Protein AF-A0A127SJW3-F1 (afdb_monomer_lite)

Radius of gyration: 17.93 Å; chains: 1; bounding box: 39×33×47 Å

Secondary structure (DSSP, 8-state):
---HHHHHT--HHHHHHTGGGSTT--HHHHHHHHHHHHHHHHHHHHHHHTTT-HHHHHHHHHHHH-HHHHHHH---HHHHHHHHHHHHHHHHHHHHHHHSTT--HHHHHHHHHHHHHHT-

Structure (mmCIF, N/CA/C/O backbone):
data_AF-A0A127SJW3-F1
#
_entry.id   AF-A0A127SJW3-F1
#
loop_
_atom_site.group_PDB
_atom_site.id
_atom_site.type_symbol
_atom_site.label_atom_id
_atom_site.label_alt_id
_atom_site.label_comp_id
_atom_site.label_asym_id
_atom_site.label_entity_id
_atom_site.label_seq_id
_atom_site.pdbx_PDB_ins_code
_atom_site.Cartn_x
_atom_site.Cartn_y
_atom_site.Cartn_z
_atom_site.occupancy
_atom_site.B_iso_or_equiv
_atom_site.auth_seq_id
_atom_site.auth_comp_id
_atom_site.auth_asym_id
_atom_site.auth_atom_id
_atom_site.pdbx_PDB_model_num
ATOM 1 N N . ARG A 1 1 ? 6.936 13.587 -27.907 1.00 49.53 1 ARG A N 1
ATOM 2 C CA . ARG A 1 1 ? 6.027 12.466 -28.242 1.00 49.53 1 ARG A CA 1
ATOM 3 C C . ARG A 1 1 ? 5.086 12.318 -27.054 1.00 49.53 1 ARG A C 1
ATOM 5 O O . ARG A 1 1 ? 5.632 12.306 -25.957 1.00 49.53 1 ARG A O 1
ATOM 12 N N . PRO A 1 2 ? 3.754 12.308 -27.242 1.00 55.16 2 PRO A N 1
ATOM 13 C CA . PRO A 1 2 ? 2.825 12.010 -26.149 1.00 55.16 2 PRO A CA 1
ATOM 14 C C . PRO A 1 2 ? 3.170 10.647 -25.538 1.00 55.16 2 PRO A C 1
ATOM 16 O O . PRO A 1 2 ? 3.718 9.789 -26.243 1.00 55.16 2 PRO A O 1
ATOM 19 N N . SER A 1 3 ? 2.937 10.477 -24.235 1.00 69.88 3 SER A N 1
ATOM 20 C CA . SER A 1 3 ? 3.154 9.181 -23.589 1.00 69.88 3 SER A CA 1
ATOM 21 C C . SER A 1 3 ? 2.173 8.145 -24.160 1.00 69.88 3 SER A C 1
ATOM 23 O O . SER A 1 3 ? 1.160 8.507 -24.759 1.00 69.88 3 SER A O 1
ATOM 25 N N . TYR A 1 4 ? 2.463 6.849 -24.014 1.00 71.00 4 TYR A N 1
ATOM 26 C CA . TYR A 1 4 ? 1.538 5.794 -24.455 1.00 71.00 4 TYR A CA 1
ATOM 27 C C . TYR A 1 4 ? 0.162 5.935 -23.777 1.00 71.00 4 TYR A C 1
ATOM 29 O O . TYR A 1 4 ? -0.861 5.813 -24.442 1.00 71.00 4 TYR A O 1
ATOM 37 N N . ALA A 1 5 ? 0.145 6.301 -22.490 1.00 70.50 5 ALA A N 1
ATOM 38 C CA . ALA A 1 5 ? -1.075 6.590 -21.738 1.00 70.50 5 ALA A CA 1
ATOM 39 C C . ALA A 1 5 ? -1.903 7.715 -22.389 1.00 70.50 5 ALA A C 1
ATOM 41 O O . ALA A 1 5 ? -3.095 7.542 -22.638 1.00 70.50 5 ALA A O 1
ATOM 42 N N . ASP A 1 6 ? -1.256 8.818 -22.784 1.00 71.62 6 ASP A N 1
ATOM 43 C CA . ASP A 1 6 ? -1.931 9.936 -23.462 1.00 71.62 6 ASP A CA 1
ATOM 44 C C . ASP A 1 6 ? -2.464 9.546 -24.850 1.00 71.62 6 ASP A C 1
ATOM 46 O O . ASP A 1 6 ? -3.504 10.035 -25.283 1.00 71.62 6 ASP A O 1
ATOM 50 N N . ALA A 1 7 ? -1.744 8.678 -25.568 1.00 72.62 7 ALA A N 1
ATOM 51 C CA . ALA A 1 7 ? -2.114 8.246 -26.915 1.00 72.62 7 ALA A CA 1
ATOM 52 C C . ALA A 1 7 ? -3.295 7.260 -26.930 1.00 72.62 7 ALA A C 1
ATOM 54 O O . ALA A 1 7 ? -4.025 7.206 -27.920 1.00 72.62 7 ALA A O 1
ATOM 55 N N . HIS A 1 8 ? -3.480 6.499 -25.849 1.00 70.81 8 HIS A N 1
ATOM 56 C CA . HIS A 1 8 ? -4.523 5.480 -25.722 1.00 70.81 8 HIS A CA 1
ATOM 57 C C . HIS A 1 8 ? -5.662 5.873 -24.769 1.00 70.81 8 HIS A C 1
ATOM 59 O O . HIS A 1 8 ? -6.643 5.140 -24.672 1.00 70.81 8 HIS A O 1
ATOM 65 N N . GLY A 1 9 ? -5.567 7.029 -24.099 1.00 76.44 9 GLY A N 1
ATOM 66 C CA . GLY A 1 9 ? -6.560 7.471 -23.116 1.00 76.44 9 GLY A CA 1
ATOM 67 C C . GLY A 1 9 ? -6.639 6.554 -21.893 1.00 76.44 9 GLY A C 1
ATOM 68 O O . GLY A 1 9 ? -7.690 6.477 -21.262 1.00 76.44 9 GLY A O 1
ATOM 69 N N . THR A 1 10 ? -5.555 5.838 -21.592 1.00 79.44 10 THR A N 1
ATOM 70 C CA . THR A 1 10 ? -5.468 4.879 -20.488 1.00 79.44 10 THR A CA 1
ATOM 71 C C . THR A 1 10 ? -4.746 5.500 -19.303 1.00 79.44 10 THR A C 1
ATOM 73 O O . THR A 1 10 ? -3.968 6.447 -19.442 1.00 79.44 10 THR A O 1
ATOM 76 N N . THR A 1 11 ? -4.943 4.936 -18.119 1.00 85.38 11 THR A N 1
ATOM 77 C CA . THR A 1 11 ? -4.125 5.286 -16.958 1.00 85.38 11 THR A CA 1
ATOM 78 C C . THR A 1 11 ? -2.671 4.845 -17.165 1.00 85.38 11 THR A C 1
ATOM 80 O O . THR A 1 11 ? -2.353 3.991 -17.999 1.00 85.38 11 THR A O 1
ATOM 83 N N . PHE A 1 12 ? -1.755 5.420 -16.384 1.00 84.19 12 PHE A N 1
ATOM 84 C CA . PHE A 1 12 ? -0.354 4.995 -16.389 1.00 84.19 12 PHE A CA 1
ATOM 85 C C . PHE A 1 12 ? -0.198 3.516 -16.004 1.00 84.19 12 PHE A C 1
ATOM 87 O O . PHE A 1 12 ? 0.621 2.814 -16.590 1.00 84.19 12 PHE A O 1
ATOM 94 N N . PHE A 1 13 ? -1.011 3.030 -15.061 1.00 85.75 13 PHE A N 1
ATOM 95 C CA . PHE A 1 13 ? -0.980 1.631 -14.647 1.00 85.75 13 PHE A CA 1
ATOM 96 C C . PHE A 1 13 ? -1.456 0.700 -15.770 1.00 85.75 13 PHE A C 1
ATOM 98 O O . PHE A 1 13 ? -0.767 -0.257 -16.099 1.00 85.75 13 PHE A O 1
ATOM 105 N N . GLU A 1 14 ? -2.548 1.042 -16.460 1.00 85.00 14 GLU A N 1
ATOM 106 C CA . GLU A 1 14 ? -3.007 0.309 -17.653 1.00 85.00 14 GLU A CA 1
ATOM 107 C C . GLU A 1 14 ? -1.959 0.304 -18.782 1.00 85.00 14 GLU A C 1
ATOM 109 O O . GLU A 1 14 ? -1.810 -0.681 -19.503 1.00 85.00 14 GLU A O 1
ATOM 114 N N . ALA A 1 15 ? -1.176 1.376 -18.932 1.00 86.50 15 ALA A N 1
ATOM 115 C CA . ALA A 1 15 ? -0.057 1.385 -19.873 1.00 86.50 15 ALA A CA 1
ATOM 116 C C . ALA A 1 15 ? 1.065 0.407 -19.464 1.00 86.50 15 ALA A C 1
ATOM 118 O O . ALA A 1 15 ? 1.694 -0.196 -20.335 1.00 86.50 15 ALA A O 1
ATOM 119 N N . ILE A 1 16 ? 1.312 0.233 -18.160 1.00 88.25 16 ILE A N 1
ATOM 120 C CA . ILE A 1 16 ? 2.265 -0.757 -17.634 1.00 88.25 16 ILE A CA 1
ATOM 121 C C . ILE A 1 16 ? 1.743 -2.187 -17.838 1.00 88.25 16 ILE A C 1
ATOM 123 O O . ILE A 1 16 ? 2.525 -3.055 -18.227 1.00 88.25 16 ILE A O 1
ATOM 127 N N . GLU A 1 17 ? 0.442 -2.438 -17.657 1.00 87.94 17 GLU A N 1
ATOM 128 C CA . GLU A 1 17 ? -0.183 -3.748 -17.923 1.00 87.94 17 GLU A CA 1
ATOM 129 C C . GLU A 1 17 ? 0.120 -4.257 -19.338 1.00 87.94 17 GLU A C 1
ATOM 131 O O . GLU A 1 17 ? 0.398 -5.437 -19.552 1.00 87.94 17 GLU A O 1
ATOM 136 N N . HIS A 1 18 ? 0.134 -3.344 -20.309 1.00 84.50 18 HIS A N 1
ATOM 137 C CA . HIS A 1 18 ? 0.345 -3.655 -21.720 1.00 84.50 18 HIS A CA 1
ATOM 138 C C . HIS A 1 18 ? 1.756 -3.331 -22.224 1.00 84.50 18 HIS A C 1
ATOM 140 O O . HIS A 1 18 ? 1.996 -3.356 -23.431 1.00 84.50 18 HIS A O 1
ATOM 146 N N . MET A 1 19 ? 2.720 -3.052 -21.343 1.00 85.56 19 MET A N 1
ATOM 147 C CA . MET A 1 19 ? 4.031 -2.540 -21.764 1.00 85.56 19 MET A CA 1
ATOM 148 C C . MET A 1 19 ? 4.832 -3.493 -22.664 1.00 85.56 19 MET A C 1
ATOM 150 O O . MET A 1 19 ? 5.657 -3.042 -23.453 1.00 85.56 19 MET A O 1
ATOM 154 N N . GLU A 1 20 ? 4.586 -4.803 -22.579 1.00 81.06 20 GLU A N 1
ATOM 155 C CA . GLU A 1 20 ? 5.213 -5.816 -23.444 1.00 81.06 20 GLU A CA 1
ATOM 156 C C . GLU A 1 20 ? 4.735 -5.716 -24.903 1.00 81.06 20 GLU A C 1
ATOM 158 O O . GLU A 1 20 ? 5.402 -6.198 -25.816 1.00 81.06 20 GLU A O 1
ATOM 163 N N . GLN A 1 21 ? 3.600 -5.050 -25.128 1.00 81.50 21 GLN A N 1
ATOM 164 C CA . GLN A 1 21 ? 3.029 -4.760 -26.444 1.00 81.50 21 GLN A CA 1
ATOM 165 C C . GLN A 1 21 ? 3.527 -3.415 -27.003 1.00 81.50 21 GLN A C 1
ATOM 167 O O . GLN A 1 21 ? 3.278 -3.100 -28.167 1.00 81.50 21 GLN A O 1
ATOM 172 N N . ILE A 1 22 ? 4.243 -2.617 -26.198 1.00 80.88 22 ILE A N 1
ATOM 173 C CA . ILE A 1 22 ? 4.782 -1.318 -26.609 1.00 80.88 22 ILE A CA 1
ATOM 174 C C . ILE A 1 22 ? 6.082 -1.537 -27.387 1.00 80.88 22 ILE A C 1
ATOM 176 O O . ILE A 1 22 ? 7.149 -1.802 -26.826 1.00 80.88 22 ILE A O 1
ATOM 180 N N . GLU A 1 23 ? 5.996 -1.389 -28.707 1.00 81.88 23 GLU A N 1
ATOM 181 C CA . GLU A 1 23 ? 7.138 -1.550 -29.602 1.00 81.88 23 GLU A CA 1
ATOM 182 C C . GLU A 1 23 ? 8.255 -0.535 -29.286 1.00 81.88 23 GLU A C 1
ATOM 184 O O . GLU A 1 23 ? 8.027 0.669 -29.139 1.00 81.88 23 GLU A O 1
ATOM 189 N N . GLY A 1 24 ? 9.495 -1.025 -29.187 1.00 83.44 24 GLY A N 1
ATOM 190 C CA . GLY A 1 24 ? 10.677 -0.195 -28.942 1.00 83.44 24 GLY A CA 1
ATOM 191 C C . GLY A 1 24 ? 10.967 0.132 -27.473 1.00 83.44 24 GLY A C 1
ATOM 192 O O . GLY A 1 24 ? 11.858 0.944 -27.212 1.00 83.44 24 GLY A O 1
ATOM 193 N N . MET A 1 25 ? 10.275 -0.487 -26.507 1.00 81.75 25 MET A N 1
ATOM 194 C CA . MET A 1 25 ? 10.596 -0.303 -25.090 1.00 81.75 25 MET A CA 1
ATOM 195 C C . MET A 1 25 ? 11.931 -0.985 -24.717 1.00 81.75 25 MET A C 1
ATOM 197 O O . MET A 1 25 ? 12.099 -2.186 -24.941 1.00 81.75 25 MET A O 1
ATOM 201 N N . PRO A 1 26 ? 12.905 -0.261 -24.129 1.00 87.12 26 PRO A N 1
ATOM 202 C CA . PRO A 1 26 ? 14.161 -0.868 -23.700 1.00 87.12 26 PRO A CA 1
ATOM 203 C C . PRO A 1 26 ? 13.964 -1.821 -22.516 1.00 87.12 26 PRO A C 1
ATOM 205 O O . PRO A 1 26 ? 13.338 -1.460 -21.521 1.00 87.12 26 PRO A O 1
ATOM 208 N N . THR A 1 27 ? 14.633 -2.977 -22.532 1.00 82.44 27 THR A N 1
ATOM 209 C CA . THR A 1 27 ? 14.590 -3.978 -21.442 1.00 82.44 27 THR A CA 1
ATOM 210 C C . THR A 1 27 ? 15.029 -3.429 -20.083 1.00 82.44 27 THR A C 1
ATOM 212 O O . THR A 1 27 ? 14.572 -3.906 -19.046 1.00 82.44 27 THR A O 1
ATOM 215 N N . ARG A 1 28 ? 15.903 -2.413 -20.072 1.00 86.44 28 ARG A N 1
ATOM 216 C CA . ARG A 1 28 ? 16.328 -1.699 -18.854 1.00 86.44 28 ARG A CA 1
ATOM 217 C C . ARG A 1 28 ? 15.173 -0.954 -18.174 1.00 86.44 28 ARG A C 1
ATOM 219 O O . ARG A 1 28 ? 15.229 -0.740 -16.971 1.00 86.44 28 ARG A O 1
ATOM 226 N N . THR A 1 29 ? 14.156 -0.570 -18.939 1.00 86.06 29 THR A N 1
ATOM 227 C CA . THR A 1 29 ? 12.942 0.094 -18.455 1.00 86.06 29 THR A CA 1
ATOM 228 C C . THR A 1 29 ? 11.839 -0.924 -18.180 1.00 86.06 29 THR A C 1
ATOM 230 O O . THR A 1 29 ? 11.194 -0.838 -17.143 1.00 86.06 29 THR A O 1
ATOM 233 N N . THR A 1 30 ? 11.667 -1.927 -19.047 1.00 87.44 30 THR A N 1
ATOM 234 C CA . THR A 1 30 ? 10.621 -2.949 -18.884 1.00 87.44 30 THR A CA 1
ATOM 235 C C . THR A 1 30 ? 10.803 -3.765 -17.606 1.00 87.44 30 THR A C 1
ATOM 237 O O . THR A 1 30 ? 9.839 -3.983 -16.891 1.00 87.44 30 THR A O 1
ATOM 240 N N . LYS A 1 31 ? 12.034 -4.175 -17.263 1.00 89.06 31 LYS A N 1
ATOM 241 C CA . LYS A 1 31 ? 12.270 -5.052 -16.101 1.00 89.06 31 LYS A CA 1
ATOM 242 C C . LYS A 1 31 ? 11.805 -4.453 -14.758 1.00 89.06 31 LYS A C 1
ATOM 244 O O . LYS A 1 31 ? 11.049 -5.131 -14.068 1.00 89.06 31 LYS A O 1
ATOM 249 N N . PRO A 1 32 ? 12.211 -3.227 -14.366 1.00 91.25 32 PRO A N 1
ATOM 250 C CA . PRO A 1 32 ? 11.711 -2.614 -13.133 1.00 91.25 32 PRO A CA 1
ATOM 251 C C . PRO A 1 32 ? 10.199 -2.380 -13.149 1.00 91.25 32 PRO A C 1
ATOM 253 O O . PRO A 1 32 ? 9.546 -2.574 -12.130 1.00 91.25 32 PRO A O 1
ATOM 256 N N . LEU A 1 33 ? 9.635 -2.008 -14.304 1.00 91.75 33 LEU A N 1
ATOM 257 C CA . LEU A 1 33 ? 8.192 -1.812 -14.442 1.00 91.75 33 LEU A CA 1
ATOM 258 C C . LEU A 1 33 ? 7.415 -3.129 -14.310 1.00 91.75 33 LEU A C 1
ATOM 260 O O . LEU A 1 33 ? 6.347 -3.123 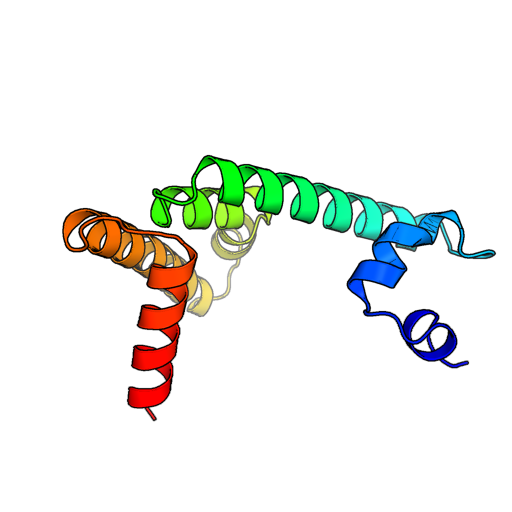-13.709 1.00 91.75 33 LEU A O 1
ATOM 264 N N . SER A 1 34 ? 7.960 -4.255 -14.788 1.00 91.94 34 SER A N 1
ATOM 265 C CA . SER A 1 34 ? 7.367 -5.590 -14.591 1.00 91.94 34 SER A CA 1
ATOM 266 C C . SER A 1 34 ? 7.351 -5.953 -13.122 1.00 91.94 34 SER A C 1
ATOM 268 O O . SER A 1 34 ? 6.307 -6.323 -12.607 1.00 91.94 34 SER A O 1
ATOM 270 N N . ALA A 1 35 ? 8.478 -5.776 -12.431 1.00 92.75 35 ALA A N 1
ATOM 271 C CA . ALA A 1 35 ? 8.556 -6.058 -11.002 1.00 92.75 35 ALA A CA 1
ATOM 272 C C . ALA A 1 35 ? 7.563 -5.203 -10.197 1.00 92.75 35 ALA A C 1
ATOM 274 O O . ALA A 1 35 ? 6.899 -5.716 -9.302 1.00 92.75 35 ALA A O 1
ATOM 275 N N . PHE A 1 36 ? 7.422 -3.919 -10.543 1.00 93.94 36 PHE A N 1
ATOM 276 C CA . PHE A 1 36 ? 6.431 -3.041 -9.923 1.00 93.94 36 PHE A CA 1
ATOM 277 C C . PHE A 1 36 ? 4.988 -3.483 -10.216 1.00 93.94 36 PHE A C 1
ATOM 279 O O . PHE A 1 36 ? 4.187 -3.581 -9.292 1.00 93.94 36 PHE A O 1
ATOM 286 N N . ARG A 1 37 ? 4.657 -3.792 -11.478 1.00 95.00 37 ARG A N 1
ATOM 287 C CA . ARG A 1 37 ? 3.342 -4.323 -11.880 1.00 95.00 37 ARG A CA 1
ATOM 288 C C . ARG A 1 37 ? 2.990 -5.580 -11.088 1.00 95.00 37 ARG A C 1
ATOM 290 O O . ARG A 1 37 ? 1.913 -5.663 -10.510 1.00 95.00 37 ARG A O 1
ATOM 297 N N . ASP A 1 38 ? 3.911 -6.537 -11.055 1.00 95.56 38 ASP A N 1
ATOM 298 C CA . ASP A 1 38 ? 3.704 -7.834 -10.417 1.00 95.56 38 ASP A CA 1
ATOM 299 C C . ASP A 1 38 ? 3.532 -7.663 -8.897 1.00 95.56 38 ASP A C 1
ATOM 301 O O . ASP A 1 38 ? 2.604 -8.224 -8.320 1.00 95.56 38 ASP A O 1
ATOM 305 N N . MET A 1 39 ? 4.326 -6.789 -8.264 1.00 96.50 39 MET A N 1
ATOM 306 C CA . MET A 1 39 ? 4.152 -6.410 -6.857 1.00 96.50 39 MET A CA 1
ATOM 307 C C . MET A 1 39 ? 2.767 -5.806 -6.584 1.00 96.50 39 MET A C 1
ATOM 309 O O . MET A 1 39 ? 2.123 -6.177 -5.607 1.00 96.50 39 MET A O 1
ATOM 313 N N . MET A 1 40 ? 2.288 -4.896 -7.435 1.00 96.19 40 MET A N 1
ATOM 314 C CA . MET A 1 40 ? 0.963 -4.290 -7.269 1.00 96.19 40 MET A CA 1
ATOM 315 C C . MET A 1 40 ? -0.163 -5.325 -7.395 1.00 96.19 40 MET A C 1
ATOM 317 O O . MET A 1 40 ? -1.124 -5.259 -6.630 1.00 96.19 40 MET A O 1
ATOM 321 N N . HIS A 1 41 ? -0.038 -6.302 -8.301 1.00 96.81 41 HIS A N 1
ATOM 322 C CA . HIS A 1 41 ? -0.985 -7.422 -8.399 1.00 96.81 41 HIS A CA 1
ATOM 323 C C . HIS A 1 41 ? -0.976 -8.299 -7.152 1.00 96.81 41 HIS A C 1
ATOM 325 O O . HIS A 1 41 ? -2.043 -8.627 -6.634 1.00 96.81 41 HIS A O 1
ATOM 331 N N . GLU A 1 42 ? 0.209 -8.659 -6.654 1.00 97.44 42 GLU A N 1
ATOM 332 C CA . GLU A 1 42 ? 0.354 -9.434 -5.417 1.00 97.44 42 GLU A CA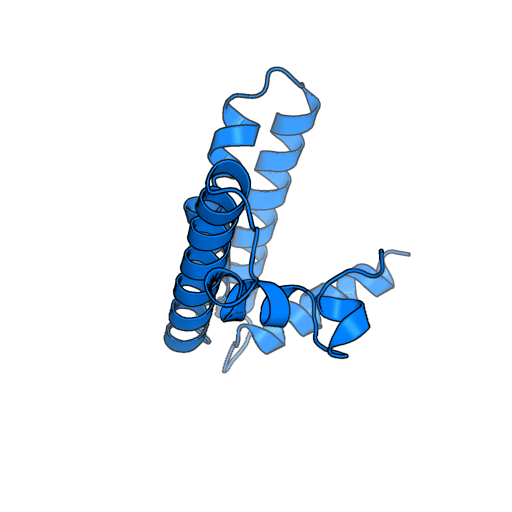 1
ATOM 333 C C . GLU A 1 42 ? -0.293 -8.711 -4.230 1.00 97.44 42 GLU A C 1
ATOM 335 O O . GLU A 1 42 ? -1.077 -9.312 -3.498 1.00 97.44 42 GLU A O 1
ATOM 340 N N . LEU A 1 43 ? -0.026 -7.411 -4.078 1.00 97.75 43 LEU A N 1
ATOM 341 C CA . LEU A 1 43 ? -0.588 -6.591 -3.006 1.00 97.75 43 LEU A CA 1
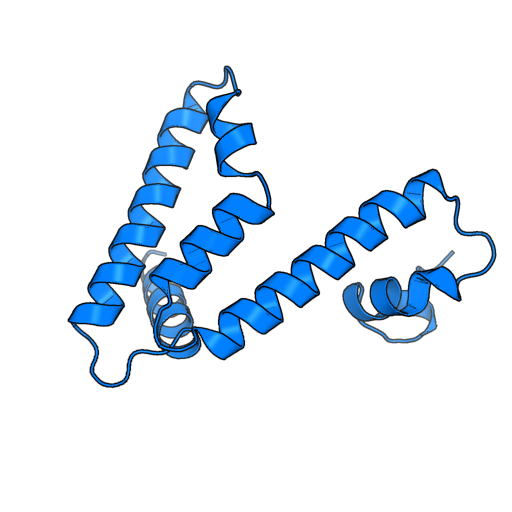ATOM 342 C C . LEU A 1 43 ? -2.105 -6.428 -3.131 1.00 97.75 43 LEU A C 1
ATOM 344 O O . LEU A 1 43 ? -2.808 -6.515 -2.128 1.00 97.75 43 LEU A O 1
ATOM 348 N N . ALA A 1 44 ? -2.631 -6.232 -4.342 1.00 96.44 44 ALA A N 1
ATOM 349 C CA . ALA A 1 44 ? -4.071 -6.131 -4.568 1.00 96.44 44 ALA A CA 1
ATOM 350 C C . ALA A 1 44 ? -4.795 -7.452 -4.261 1.00 96.44 44 ALA A C 1
ATOM 352 O O . ALA A 1 44 ? -5.872 -7.445 -3.662 1.00 96.44 44 ALA A O 1
ATOM 353 N N . ALA A 1 45 ? -4.201 -8.587 -4.642 1.00 97.94 45 ALA A N 1
ATOM 354 C CA . ALA A 1 45 ? -4.722 -9.905 -4.299 1.00 97.94 45 ALA A CA 1
ATOM 355 C C . ALA A 1 45 ? -4.689 -10.136 -2.782 1.00 97.94 45 ALA A C 1
ATOM 357 O O . ALA A 1 45 ? -5.708 -10.499 -2.197 1.00 97.94 45 ALA A O 1
ATOM 358 N N . PHE A 1 46 ? -3.559 -9.837 -2.136 1.00 98.31 46 PHE A N 1
ATOM 359 C CA . PHE A 1 46 ? -3.411 -9.955 -0.688 1.00 98.31 46 PHE A CA 1
ATOM 360 C C . PHE A 1 46 ? -4.432 -9.094 0.062 1.00 98.31 46 PHE A C 1
ATOM 362 O O . PHE A 1 46 ? -5.105 -9.592 0.962 1.00 98.31 46 PHE A O 1
ATOM 369 N N . ALA A 1 47 ? -4.592 -7.831 -0.340 1.00 97.94 47 ALA A N 1
ATOM 370 C CA . ALA A 1 47 ? -5.546 -6.901 0.254 1.00 97.94 47 ALA A CA 1
ATOM 371 C C . ALA A 1 47 ? -6.991 -7.393 0.140 1.00 97.94 47 ALA A C 1
ATOM 373 O O . ALA A 1 47 ? -7.770 -7.239 1.073 1.00 97.94 47 ALA A O 1
ATOM 374 N N . LYS A 1 48 ? -7.345 -8.021 -0.985 1.00 97.25 48 LYS A N 1
ATOM 375 C CA . LYS A 1 48 ? -8.668 -8.617 -1.175 1.00 97.25 48 LYS A CA 1
ATOM 376 C C . LYS A 1 48 ? -8.902 -9.811 -0.247 1.00 97.25 48 LYS A C 1
ATOM 378 O O . LYS A 1 48 ? -9.995 -9.948 0.295 1.00 97.25 48 LYS A O 1
ATOM 383 N N . ASP A 1 49 ? -7.895 -10.662 -0.072 1.00 97.94 49 ASP A N 1
ATOM 384 C CA . ASP A 1 49 ? -7.984 -11.843 0.795 1.00 97.94 49 ASP A CA 1
ATOM 385 C C . ASP A 1 49 ? -7.961 -11.472 2.292 1.00 97.94 49 ASP A C 1
ATOM 387 O O . ASP A 1 49 ? -8.516 -12.198 3.118 1.00 97.94 49 ASP A O 1
ATOM 391 N N . HIS A 1 50 ? -7.384 -10.314 2.629 1.00 97.38 50 HIS A N 1
ATOM 392 C CA . HIS A 1 50 ? -7.228 -9.788 3.989 1.00 97.38 50 HIS A CA 1
ATOM 393 C C . HIS A 1 50 ? -8.011 -8.483 4.200 1.00 97.38 50 HIS A C 1
ATOM 395 O O . HIS A 1 50 ? -7.600 -7.627 4.981 1.00 97.38 50 HIS A O 1
ATOM 401 N N . ASP A 1 51 ? -9.159 -8.322 3.532 1.00 97.12 51 ASP A N 1
ATOM 402 C CA . ASP A 1 51 ? -9.940 -7.076 3.586 1.00 97.12 51 ASP A CA 1
ATOM 403 C C . ASP A 1 51 ? -10.344 -6.702 5.023 1.00 97.12 51 ASP A C 1
ATOM 405 O O . ASP A 1 51 ? -10.371 -5.530 5.377 1.00 97.12 51 ASP A O 1
ATOM 409 N N . THR A 1 52 ? -10.559 -7.692 5.895 1.00 96.94 52 THR A N 1
ATOM 410 C CA . THR A 1 52 ? -10.891 -7.478 7.317 1.00 96.94 52 THR A CA 1
ATOM 411 C C . THR A 1 52 ? -9.677 -7.286 8.233 1.00 96.94 52 THR A C 1
ATOM 413 O O . THR A 1 52 ? -9.829 -7.189 9.454 1.00 96.94 52 THR A O 1
ATOM 416 N N . LYS A 1 53 ? -8.468 -7.235 7.658 1.00 97.25 53 LYS A N 1
ATOM 417 C CA . LYS A 1 53 ? -7.182 -7.073 8.351 1.00 97.25 53 LYS A CA 1
ATOM 418 C C . LYS A 1 53 ? -6.327 -5.933 7.766 1.00 97.25 53 LYS A C 1
ATOM 420 O O . LYS A 1 53 ? -5.220 -6.183 7.284 1.00 97.25 53 LYS A O 1
ATOM 425 N N . PRO A 1 54 ? -6.794 -4.667 7.810 1.00 96.94 54 PRO A N 1
ATOM 426 C CA . PRO A 1 54 ? -6.029 -3.501 7.360 1.00 96.94 54 PRO A CA 1
ATOM 427 C C . PRO A 1 54 ? -4.573 -3.442 7.851 1.00 96.94 54 PRO A C 1
ATOM 429 O O . PRO A 1 54 ? -3.690 -3.058 7.089 1.00 96.94 54 PRO A O 1
ATOM 432 N N . SER A 1 55 ? -4.295 -3.830 9.096 1.00 97.31 55 SER A N 1
ATOM 433 C CA . SER A 1 55 ? -2.948 -3.832 9.677 1.00 97.31 55 SER A CA 1
ATOM 434 C C . SER A 1 55 ? -2.012 -4.841 9.013 1.00 97.31 55 SER A C 1
ATOM 436 O O . SER A 1 55 ? -0.833 -4.535 8.817 1.00 97.31 55 SER A O 1
ATOM 438 N N . GLU A 1 56 ? -2.525 -6.008 8.615 1.00 97.81 56 GLU A N 1
ATOM 439 C CA . GLU A 1 56 ? -1.773 -7.006 7.851 1.00 97.81 56 GLU A CA 1
ATOM 440 C C . GLU A 1 56 ? -1.505 -6.500 6.432 1.00 97.81 56 GLU A C 1
ATOM 442 O O . GLU A 1 56 ? -0.387 -6.625 5.938 1.00 97.81 56 GLU A O 1
ATOM 447 N N . VAL A 1 57 ? -2.485 -5.841 5.803 1.00 97.94 57 VAL A N 1
ATOM 448 C CA . VAL A 1 57 ? -2.304 -5.226 4.478 1.00 97.94 57 VAL A CA 1
ATOM 449 C C . VAL A 1 57 ? -1.243 -4.125 4.514 1.00 97.94 57 VAL A C 1
ATOM 451 O O . VAL A 1 57 ? -0.362 -4.096 3.657 1.00 97.94 57 VAL A O 1
ATOM 454 N N . VAL A 1 58 ? -1.273 -3.242 5.519 1.00 96.69 58 VAL A N 1
ATOM 455 C CA . VAL A 1 58 ? -0.243 -2.205 5.705 1.00 96.69 58 VAL A CA 1
ATOM 456 C C . VAL A 1 58 ? 1.134 -2.844 5.891 1.00 96.69 58 VAL A C 1
ATOM 458 O O . VAL A 1 58 ? 2.093 -2.419 5.246 1.00 96.69 58 VAL A O 1
ATOM 461 N N . ALA A 1 59 ? 1.242 -3.881 6.725 1.00 95.88 59 ALA A N 1
ATOM 462 C CA . ALA A 1 59 ? 2.499 -4.591 6.946 1.00 95.88 59 ALA A CA 1
ATOM 463 C C . ALA A 1 59 ? 3.061 -5.192 5.648 1.00 95.88 59 ALA A C 1
ATOM 465 O O . ALA A 1 59 ? 4.244 -5.019 5.349 1.00 95.88 59 ALA A O 1
ATOM 466 N N . GLU A 1 60 ? 2.208 -5.849 4.859 1.00 97.44 60 GLU A N 1
ATOM 467 C CA . GLU A 1 60 ? 2.596 -6.479 3.597 1.00 97.44 60 GLU A CA 1
ATOM 468 C C . GLU A 1 60 ? 3.068 -5.439 2.572 1.00 97.44 60 GLU A C 1
ATOM 470 O O . GLU A 1 60 ? 4.104 -5.628 1.934 1.00 97.44 60 GLU A O 1
ATOM 475 N N . VAL A 1 61 ? 2.380 -4.295 2.459 1.00 96.88 61 VAL A N 1
ATOM 476 C CA . VAL A 1 61 ? 2.803 -3.183 1.588 1.00 96.88 61 VAL A CA 1
ATOM 477 C C . VAL A 1 61 ? 4.180 -2.662 1.997 1.00 96.88 61 VAL A C 1
ATOM 479 O O . VAL A 1 61 ? 5.052 -2.487 1.142 1.00 96.88 61 VAL A O 1
ATOM 482 N N . LEU A 1 62 ? 4.405 -2.428 3.292 1.00 95.25 62 LEU A N 1
ATOM 483 C CA . LEU A 1 62 ? 5.684 -1.923 3.798 1.00 95.25 62 LEU A CA 1
ATOM 484 C C . LEU A 1 62 ? 6.837 -2.908 3.568 1.00 95.25 62 LEU A C 1
ATOM 486 O O . LEU A 1 62 ? 7.946 -2.480 3.244 1.00 95.25 62 LEU A O 1
ATOM 490 N N . ALA A 1 63 ? 6.570 -4.208 3.695 1.00 93.12 63 ALA A N 1
ATOM 491 C CA . ALA A 1 63 ? 7.550 -5.256 3.445 1.00 93.12 63 ALA A CA 1
ATOM 492 C C . ALA A 1 63 ? 7.859 -5.409 1.947 1.00 93.12 63 ALA A C 1
ATOM 494 O O . ALA A 1 63 ? 9.016 -5.331 1.541 1.00 93.12 63 ALA A O 1
ATOM 495 N N . LYS A 1 64 ? 6.834 -5.583 1.101 1.00 95.44 64 LYS A N 1
ATOM 496 C CA . LYS A 1 64 ? 6.995 -5.831 -0.343 1.00 95.44 64 LYS A CA 1
ATOM 497 C C . LYS A 1 64 ? 7.608 -4.652 -1.086 1.00 95.44 64 LYS A C 1
ATOM 499 O O . LYS A 1 64 ? 8.397 -4.863 -2.003 1.00 95.44 64 LYS A O 1
ATOM 504 N N . SER A 1 65 ? 7.264 -3.427 -0.692 1.00 94.69 65 SER A N 1
ATOM 505 C CA . SER A 1 65 ? 7.817 -2.213 -1.302 1.00 94.69 65 SER A CA 1
ATOM 506 C C . SER A 1 65 ? 9.285 -1.966 -0.948 1.00 94.69 65 SER A C 1
ATOM 508 O O . SER A 1 65 ? 9.961 -1.237 -1.669 1.00 94.69 65 SER A O 1
ATOM 510 N N . GLY A 1 66 ? 9.782 -2.550 0.149 1.00 93.81 66 GLY A N 1
ATOM 511 C CA . GLY A 1 66 ? 11.135 -2.315 0.653 1.00 93.81 66 GLY A CA 1
ATOM 512 C C . GLY A 1 66 ? 11.323 -0.965 1.357 1.00 93.81 66 GLY A C 1
ATOM 513 O O . GLY A 1 66 ? 12.445 -0.641 1.741 1.00 93.81 66 GLY A O 1
ATOM 514 N N . ILE A 1 67 ? 10.253 -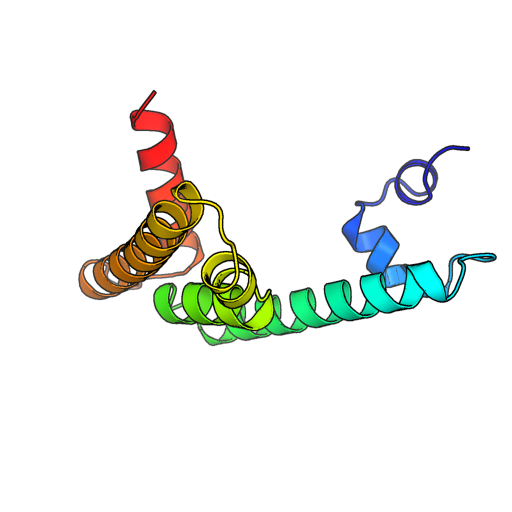0.187 1.572 1.00 93.19 67 ILE A N 1
ATOM 515 C CA . ILE A 1 67 ? 10.323 1.164 2.161 1.00 93.19 67 ILE A CA 1
ATOM 516 C C . ILE A 1 67 ? 10.978 1.137 3.545 1.00 93.19 67 ILE A C 1
ATOM 518 O O . ILE A 1 67 ? 11.840 1.960 3.842 1.00 93.19 67 ILE A O 1
ATOM 522 N N . LEU A 1 68 ? 10.593 0.184 4.401 1.00 90.19 68 LEU A N 1
ATOM 523 C CA . LEU A 1 68 ? 11.171 0.080 5.744 1.00 90.19 68 LEU A CA 1
ATOM 524 C C . LEU A 1 68 ? 12.669 -0.221 5.693 1.00 90.19 68 LEU A C 1
ATOM 526 O O . LEU A 1 68 ? 13.443 0.368 6.442 1.00 90.19 68 LEU A O 1
ATOM 530 N N . GLU A 1 69 ? 13.083 -1.114 4.799 1.00 91.75 69 GLU A N 1
ATOM 531 C CA . GLU A 1 69 ? 14.484 -1.497 4.639 1.00 91.75 69 GLU A CA 1
ATOM 532 C C . GLU A 1 69 ? 15.326 -0.342 4.087 1.00 91.75 69 GLU A C 1
ATOM 534 O O . GLU A 1 69 ? 16.475 -0.170 4.494 1.00 91.75 69 GLU A O 1
ATOM 539 N N . GLU A 1 70 ? 14.762 0.453 3.174 1.00 93.50 70 GLU A N 1
ATOM 540 C CA . GLU A 1 70 ? 15.393 1.655 2.632 1.00 93.50 70 GLU A CA 1
ATOM 541 C C . GLU A 1 70 ? 15.593 2.712 3.723 1.00 93.50 70 GLU A C 1
ATOM 543 O O . GLU A 1 70 ? 16.718 3.171 3.931 1.00 93.50 70 GLU A O 1
ATOM 548 N N . LEU A 1 71 ? 14.540 3.023 4.485 1.00 93.12 71 LEU A N 1
ATOM 549 C CA . LEU A 1 71 ? 14.600 4.001 5.573 1.00 93.12 71 LEU A CA 1
ATOM 550 C C . LEU A 1 71 ? 15.560 3.572 6.689 1.00 93.12 71 LEU A C 1
ATOM 552 O O . LEU A 1 71 ? 16.317 4.390 7.201 1.00 93.12 71 LEU A O 1
ATOM 556 N N . GLN A 1 72 ? 15.587 2.284 7.042 1.00 88.31 72 GLN A N 1
ATOM 557 C CA . GLN A 1 72 ? 16.496 1.757 8.068 1.00 88.31 72 GLN A CA 1
ATOM 558 C C . GLN A 1 72 ? 17.974 1.796 7.660 1.00 88.31 72 GLN A C 1
ATOM 560 O O . GLN A 1 72 ? 18.848 1.799 8.526 1.00 88.31 72 GLN A O 1
ATOM 565 N N . ARG A 1 73 ? 18.273 1.785 6.355 1.00 92.56 73 ARG A N 1
ATOM 566 C CA . ARG A 1 73 ? 19.644 1.885 5.828 1.00 92.56 73 ARG A CA 1
ATOM 567 C C . ARG A 1 73 ? 20.090 3.326 5.591 1.00 92.56 73 ARG A C 1
ATOM 569 O O . ARG A 1 73 ? 21.256 3.535 5.259 1.00 92.56 73 ARG A O 1
ATOM 576 N N . SER A 1 74 ? 19.185 4.288 5.720 1.00 93.31 74 SER A N 1
ATOM 577 C CA . SER A 1 74 ? 19.482 5.697 5.508 1.00 93.31 74 SER A CA 1
ATOM 578 C C . SER A 1 74 ? 20.313 6.281 6.650 1.00 93.31 74 SER A C 1
ATOM 580 O O . SER A 1 74 ? 20.142 5.930 7.816 1.00 93.31 74 SER A O 1
ATOM 582 N N . GLU A 1 75 ? 21.217 7.200 6.309 1.00 92.19 75 GLU A N 1
ATOM 583 C CA . GLU A 1 75 ? 21.972 8.001 7.281 1.00 92.19 75 GLU A CA 1
ATOM 584 C C . GLU A 1 75 ? 21.261 9.326 7.619 1.00 92.19 75 GLU A C 1
ATOM 586 O O . GLU A 1 75 ? 21.755 10.086 8.454 1.00 92.19 75 GLU A O 1
ATOM 591 N N . ASP A 1 76 ? 20.119 9.625 6.982 1.00 94.56 76 ASP A N 1
ATOM 592 C CA . ASP A 1 76 ? 19.339 10.827 7.278 1.00 94.56 76 ASP A CA 1
ATOM 593 C C . ASP A 1 76 ? 18.680 10.703 8.667 1.00 94.56 76 ASP A C 1
ATOM 595 O O . ASP A 1 76 ? 17.850 9.815 8.887 1.00 94.56 76 ASP A O 1
ATOM 599 N N . PRO A 1 77 ? 18.979 11.608 9.619 1.00 88.56 77 PRO A N 1
ATOM 600 C CA . PRO A 1 77 ? 18.346 11.606 10.936 1.00 88.56 77 PRO A CA 1
ATOM 601 C C . PRO A 1 77 ? 16.815 11.722 10.897 1.00 88.56 77 PRO A C 1
ATOM 603 O O . PRO A 1 77 ? 16.149 11.341 11.859 1.00 88.56 77 PRO A O 1
ATOM 606 N N . GLN A 1 78 ? 16.245 12.257 9.814 1.00 91.19 78 GLN A N 1
ATOM 607 C CA . GLN A 1 78 ? 14.797 12.368 9.638 1.00 91.19 78 GLN A CA 1
ATOM 608 C C . GLN A 1 78 ? 14.138 11.013 9.362 1.00 91.19 78 GLN A C 1
ATOM 610 O O . GLN A 1 78 ? 12.963 10.835 9.686 1.00 91.19 78 GLN A O 1
ATOM 615 N N . ASP A 1 79 ? 14.873 10.046 8.813 1.00 93.25 79 ASP A N 1
ATOM 616 C CA . ASP A 1 79 ? 14.300 8.761 8.410 1.00 93.25 79 ASP A CA 1
ATOM 617 C C . ASP A 1 79 ? 13.971 7.867 9.606 1.00 93.25 79 ASP A C 1
ATOM 619 O O . ASP A 1 79 ? 13.007 7.106 9.545 1.00 93.25 79 ASP A O 1
ATOM 623 N N . ALA A 1 80 ? 14.646 8.055 10.744 1.00 88.31 80 ALA A N 1
ATOM 624 C CA . ALA A 1 80 ? 14.244 7.439 12.009 1.00 88.31 80 ALA A CA 1
ATOM 625 C C . ALA A 1 80 ? 12.804 7.828 12.394 1.00 88.31 80 ALA A C 1
ATOM 627 O O . ALA A 1 80 ? 11.976 6.964 12.674 1.00 88.31 80 ALA A O 1
ATOM 628 N N . SER A 1 81 ? 12.467 9.120 12.297 1.00 92.31 81 SER A N 1
ATOM 629 C CA . SER A 1 81 ? 11.098 9.590 12.546 1.00 92.31 81 SER A CA 1
ATOM 630 C C . SER A 1 81 ? 10.107 9.057 11.509 1.00 92.31 81 SER A C 1
ATOM 632 O O . SER A 1 81 ? 8.947 8.826 11.845 1.00 92.31 81 SER A O 1
ATOM 634 N N . ARG A 1 82 ? 10.528 8.833 10.258 1.00 93.94 82 ARG A N 1
ATOM 635 C CA . ARG A 1 82 ? 9.657 8.222 9.241 1.00 93.94 82 ARG A CA 1
ATOM 636 C C . ARG A 1 82 ? 9.329 6.771 9.581 1.00 93.94 82 ARG A C 1
ATOM 638 O O . ARG A 1 82 ? 8.174 6.383 9.446 1.00 93.94 82 ARG A O 1
ATOM 645 N N . VAL A 1 83 ? 10.305 5.987 10.041 1.00 92.12 83 VAL A N 1
ATOM 646 C CA . VAL A 1 83 ? 10.079 4.599 10.486 1.00 92.12 83 VAL A CA 1
ATOM 647 C C . VAL A 1 83 ? 9.090 4.553 11.652 1.00 92.12 83 VAL A C 1
ATOM 649 O O . VAL A 1 83 ? 8.173 3.726 11.645 1.00 92.12 83 VAL A O 1
ATOM 652 N N . ASP A 1 84 ? 9.225 5.470 12.611 1.00 91.62 84 ASP A N 1
ATOM 653 C CA . ASP A 1 84 ? 8.290 5.584 13.733 1.00 91.62 84 ASP A CA 1
ATOM 654 C C . ASP A 1 84 ? 6.867 5.893 13.242 1.00 91.62 84 ASP A C 1
ATOM 656 O O . ASP A 1 84 ? 5.919 5.212 13.635 1.00 91.62 84 ASP A O 1
ATOM 660 N N . ASN A 1 85 ? 6.712 6.841 12.311 1.00 92.19 85 ASN A N 1
ATOM 661 C CA . ASN A 1 85 ? 5.410 7.189 11.732 1.00 92.19 85 ASN A CA 1
ATOM 662 C C . ASN A 1 85 ? 4.757 6.003 10.997 1.00 92.19 85 ASN A C 1
ATOM 664 O O . ASN A 1 85 ? 3.550 5.791 11.104 1.00 92.19 85 ASN A O 1
ATOM 668 N N . LEU A 1 86 ? 5.536 5.200 10.264 1.00 93.62 86 LEU A N 1
ATOM 669 C CA . LEU A 1 86 ? 5.027 4.003 9.581 1.00 93.62 86 LEU A CA 1
ATOM 670 C C . LEU A 1 86 ? 4.605 2.910 10.574 1.00 93.62 86 LEU A C 1
ATOM 672 O O . LEU A 1 86 ? 3.586 2.248 10.377 1.00 93.62 86 LEU A O 1
ATOM 676 N N . SER A 1 87 ? 5.345 2.761 11.673 1.00 92.06 87 SER A N 1
ATOM 677 C CA . SER A 1 87 ? 4.994 1.836 12.759 1.00 92.06 87 SER A CA 1
ATOM 678 C C . SER A 1 87 ? 3.715 2.280 13.484 1.00 92.06 87 SER A C 1
ATOM 680 O O . SER A 1 87 ? 2.871 1.457 13.852 1.00 92.06 87 SER A O 1
ATOM 682 N N . GLN A 1 88 ? 3.533 3.593 13.649 1.00 93.38 88 GLN A N 1
ATOM 683 C CA . GLN A 1 88 ? 2.297 4.171 14.171 1.00 93.38 88 GLN A CA 1
ATOM 684 C C . GLN A 1 88 ? 1.118 3.925 13.231 1.00 93.38 88 GLN A C 1
ATOM 686 O O . GLN A 1 88 ? 0.071 3.496 13.704 1.00 93.38 88 GLN A O 1
ATOM 691 N N . LEU A 1 89 ? 1.285 4.106 11.916 1.00 93.19 89 LEU A N 1
ATOM 692 C CA . LEU A 1 89 ? 0.232 3.820 10.936 1.00 93.19 89 LEU A CA 1
ATOM 693 C C . LEU A 1 89 ? -0.279 2.376 11.055 1.00 93.19 89 LEU A C 1
ATOM 695 O O . LEU A 1 89 ? -1.487 2.148 11.104 1.00 93.19 89 LEU A O 1
ATOM 699 N N . GLN A 1 90 ? 0.632 1.404 11.158 1.00 95.06 90 GLN A N 1
ATOM 700 C CA . GLN A 1 90 ? 0.268 -0.000 11.358 1.00 95.06 90 GLN A CA 1
ATOM 701 C C . GLN A 1 90 ? -0.475 -0.219 12.687 1.00 95.06 90 GLN A C 1
ATOM 703 O O . GLN A 1 90 ? -1.451 -0.967 12.742 1.00 95.06 90 GLN A O 1
ATOM 708 N N . SER A 1 91 ? -0.035 0.449 13.756 1.00 95.50 91 SER A N 1
ATOM 709 C CA . SER A 1 91 ? -0.668 0.354 15.076 1.00 95.50 91 SER A CA 1
ATOM 710 C C . SER A 1 91 ? -2.091 0.924 15.070 1.00 95.50 91 SER A C 1
ATOM 712 O O . SER A 1 91 ? -2.999 0.298 15.610 1.00 95.50 91 SER A O 1
ATOM 714 N N . VAL A 1 92 ? -2.307 2.062 14.402 1.00 95.56 92 VAL A N 1
ATOM 715 C CA . VAL A 1 92 ? -3.633 2.678 14.227 1.00 95.56 92 VAL A CA 1
ATOM 716 C C . VAL A 1 92 ? -4.554 1.769 13.412 1.00 95.56 92 VAL A C 1
ATOM 718 O O . VAL A 1 92 ? -5.722 1.613 13.758 1.00 95.56 92 VAL A O 1
ATOM 721 N N . ALA A 1 93 ? -4.039 1.106 12.372 1.00 96.62 93 ALA A N 1
ATOM 722 C CA . ALA A 1 93 ? -4.806 0.111 11.624 1.00 96.62 93 ALA A CA 1
ATOM 723 C C . ALA A 1 93 ? -5.234 -1.076 12.512 1.00 96.62 93 ALA A C 1
ATOM 725 O O . ALA A 1 93 ? -6.386 -1.506 12.461 1.00 96.62 93 ALA A O 1
ATOM 726 N N . ALA A 1 94 ? -4.341 -1.570 13.377 1.00 97.00 94 ALA A N 1
ATOM 727 C CA . ALA A 1 94 ? -4.649 -2.663 14.303 1.00 97.00 94 ALA A CA 1
ATOM 728 C C . ALA A 1 94 ? -5.6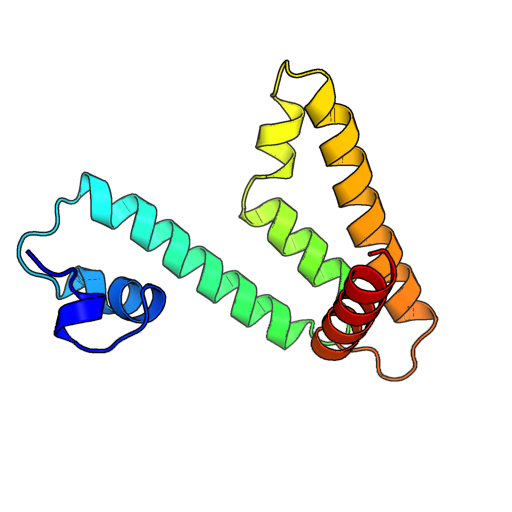47 -2.248 15.400 1.00 97.00 94 ALA A C 1
ATOM 730 O O . ALA A 1 94 ? -6.446 -3.064 15.862 1.00 97.00 94 ALA A O 1
ATOM 731 N N . GLU A 1 95 ? -5.613 -0.987 15.829 1.00 96.50 95 GLU A N 1
ATOM 732 C CA . GLU A 1 95 ? -6.603 -0.420 16.744 1.00 96.50 95 GLU A CA 1
ATOM 733 C C . GLU A 1 95 ? -7.972 -0.267 16.062 1.00 96.50 95 GLU A C 1
ATOM 735 O O . GLU A 1 95 ? -8.997 -0.631 16.644 1.00 96.50 95 GLU A O 1
ATOM 740 N N . PHE A 1 96 ? -7.998 0.196 14.809 1.00 96.19 96 PHE A N 1
ATOM 741 C CA . PHE A 1 96 ? -9.218 0.290 14.007 1.00 96.19 96 PHE A CA 1
ATOM 742 C C . PHE A 1 96 ? -9.917 -1.069 13.882 1.00 96.19 96 PHE A C 1
ATOM 744 O O . PHE A 1 96 ? -11.129 -1.150 14.084 1.00 96.19 96 PHE A O 1
ATOM 751 N N . GLU A 1 97 ? -9.159 -2.140 13.629 1.00 96.25 97 GLU A N 1
ATOM 752 C CA . GLU A 1 97 ? -9.672 -3.516 13.585 1.00 96.25 97 GLU A CA 1
ATOM 753 C C . GLU A 1 97 ? -10.342 -3.964 14.886 1.00 96.25 97 GLU A C 1
ATOM 755 O O . GLU A 1 97 ? -11.336 -4.687 14.856 1.00 96.25 97 GLU A O 1
ATOM 760 N N . GLN A 1 98 ? -9.789 -3.572 16.034 1.00 95.75 98 GLN A N 1
ATOM 761 C CA . GLN A 1 98 ? -10.305 -3.974 17.345 1.00 95.75 98 GLN A CA 1
ATOM 762 C C . GLN A 1 98 ? -11.557 -3.188 17.734 1.00 95.75 98 GLN A C 1
ATOM 764 O O . GLN A 1 98 ? -12.446 -3.725 18.396 1.00 95.75 98 GLN A O 1
ATOM 769 N N . ASN A 1 99 ? -11.622 -1.921 17.325 1.00 95.88 99 ASN A N 1
ATOM 770 C CA . ASN A 1 99 ? -12.669 -0.991 17.733 1.00 95.88 99 ASN A CA 1
ATOM 771 C C . ASN A 1 99 ? -13.844 -0.915 16.748 1.00 95.88 99 ASN A C 1
ATOM 773 O O . ASN A 1 99 ? -14.894 -0.377 17.104 1.00 95.88 99 ASN A O 1
ATOM 777 N N . THR A 1 100 ? -13.693 -1.458 15.537 1.00 94.88 100 THR A N 1
ATOM 778 C CA . THR A 1 100 ? -14.698 -1.369 14.473 1.00 94.88 100 THR A CA 1
ATOM 779 C C . THR A 1 100 ? -15.295 -2.743 14.174 1.00 94.88 100 THR A C 1
ATOM 781 O O . THR A 1 100 ? -14.618 -3.605 13.611 1.00 94.88 100 THR A O 1
ATOM 784 N N . PRO A 1 101 ? -16.575 -2.973 14.513 1.00 91.88 101 PRO A N 1
ATOM 785 C CA . PRO A 1 101 ? -17.309 -4.131 14.017 1.00 91.88 101 PRO A CA 1
ATOM 786 C C . PRO A 1 101 ? -17.321 -4.124 12.485 1.00 91.88 101 PRO A C 1
ATOM 788 O O . PRO A 1 101 ? -17.550 -3.078 11.884 1.00 91.88 101 PRO A O 1
ATOM 791 N N . ASP A 1 102 ? -17.078 -5.280 11.868 1.00 92.50 102 ASP A N 1
ATOM 792 C CA . ASP A 1 102 ? -16.993 -5.425 10.407 1.00 92.50 102 ASP A CA 1
ATOM 793 C C . ASP A 1 102 ? -15.944 -4.498 9.757 1.00 92.50 102 ASP A C 1
ATOM 795 O O . ASP A 1 102 ? -16.156 -3.960 8.669 1.00 92.50 102 ASP A O 1
ATOM 799 N N . ALA A 1 103 ? -14.802 -4.301 10.432 1.00 95.31 103 ALA A N 1
ATOM 800 C CA . ALA A 1 103 ? -13.667 -3.555 9.896 1.00 95.31 103 ALA A CA 1
ATOM 801 C C . ALA A 1 103 ? -13.288 -4.044 8.488 1.00 95.31 103 ALA A C 1
ATOM 803 O O . ALA A 1 103 ? -13.165 -5.246 8.251 1.0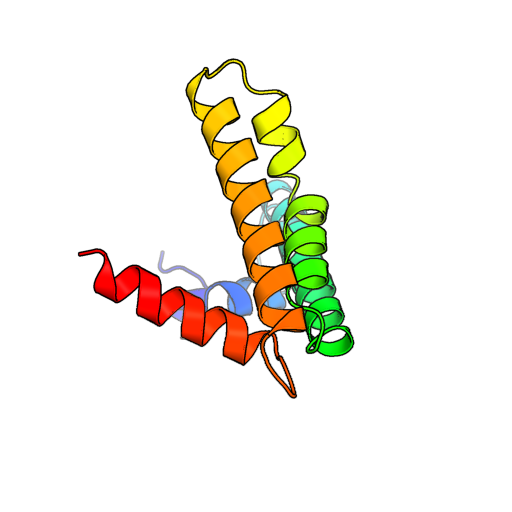0 95.31 103 ALA A O 1
ATOM 804 N N . THR A 1 104 ? -13.064 -3.097 7.577 1.00 97.75 104 THR A N 1
ATOM 805 C CA . THR A 1 104 ? -12.570 -3.347 6.216 1.00 97.75 104 THR A CA 1
ATOM 806 C C . THR A 1 104 ? -11.418 -2.405 5.891 1.00 97.75 104 THR A C 1
ATOM 808 O O . THR A 1 104 ? -11.303 -1.325 6.483 1.00 97.75 104 THR A O 1
ATOM 811 N N . LEU A 1 105 ? -10.588 -2.769 4.913 1.00 97.00 105 LEU A N 1
ATOM 812 C CA . LEU A 1 105 ? -9.521 -1.909 4.409 1.00 97.00 105 LEU A CA 1
ATOM 813 C C . LEU A 1 105 ? -10.088 -0.595 3.871 1.00 97.00 105 LEU A C 1
ATOM 815 O O . LEU A 1 105 ? -9.562 0.474 4.174 1.00 97.00 105 LEU A O 1
ATOM 819 N N . ALA A 1 106 ? -11.193 -0.661 3.127 1.00 96.62 106 ALA A N 1
ATOM 820 C CA . ALA A 1 106 ? -11.871 0.527 2.622 1.00 96.62 106 ALA A CA 1
ATOM 821 C C . ALA A 1 106 ? -12.329 1.458 3.760 1.00 96.62 106 ALA A C 1
ATOM 823 O O . ALA A 1 106 ? -12.070 2.659 3.699 1.00 96.62 106 ALA A O 1
ATOM 824 N N . GLY A 1 107 ? -12.933 0.912 4.823 1.00 96.38 107 GLY A N 1
ATOM 825 C CA . GLY A 1 107 ? -13.370 1.701 5.980 1.00 96.38 107 GLY A CA 1
ATOM 826 C C . GLY A 1 107 ? -12.210 2.333 6.758 1.00 96.38 107 GLY A C 1
ATOM 827 O O . GLY A 1 107 ? -12.310 3.477 7.211 1.00 96.38 107 GLY A O 1
ATOM 828 N N . PHE A 1 108 ? -11.082 1.625 6.870 1.00 96.31 108 PHE A N 1
ATOM 829 C CA . PHE A 1 108 ? -9.865 2.175 7.468 1.00 96.31 108 PHE A CA 1
ATOM 830 C C . PHE A 1 108 ? -9.329 3.365 6.658 1.00 96.31 108 PHE A C 1
ATOM 832 O O . PHE A 1 108 ? -9.006 4.411 7.227 1.00 96.31 108 PHE A O 1
ATOM 839 N N . LEU A 1 109 ? -9.269 3.231 5.329 1.00 95.00 109 LEU A N 1
ATOM 840 C CA . LEU A 1 109 ? -8.792 4.293 4.441 1.00 95.00 109 LEU A CA 1
ATOM 841 C C . LEU A 1 109 ? -9.721 5.513 4.456 1.00 95.00 109 LEU A C 1
ATOM 843 O O . LEU A 1 109 ? -9.233 6.641 4.478 1.00 95.00 109 LEU A O 1
ATOM 847 N N . GLU A 1 110 ? -11.038 5.303 4.506 1.00 94.00 110 GLU A N 1
ATOM 848 C CA . GLU A 1 110 ? -12.026 6.379 4.635 1.00 94.00 110 GLU A CA 1
ATOM 849 C C . GLU A 1 110 ? -11.848 7.155 5.948 1.00 94.00 110 GLU A C 1
ATOM 851 O O . GLU A 1 110 ? -11.736 8.380 5.938 1.00 94.00 110 GLU A O 1
ATOM 856 N N . THR A 1 111 ? -11.739 6.447 7.076 1.00 90.88 111 THR A N 1
ATOM 857 C CA . THR A 1 111 ? -11.525 7.070 8.393 1.00 90.88 111 THR A CA 1
ATOM 858 C C . THR A 1 111 ? -10.212 7.854 8.427 1.00 90.88 111 THR A C 1
ATOM 860 O O . THR A 1 111 ? -10.174 8.991 8.894 1.00 90.88 111 THR A O 1
ATOM 863 N N . THR A 1 112 ? -9.141 7.271 7.882 1.00 89.19 112 THR A N 1
ATOM 864 C CA . THR A 1 112 ? -7.826 7.920 7.796 1.00 89.19 112 THR A CA 1
ATOM 865 C C . THR A 1 112 ? -7.881 9.201 6.959 1.00 89.19 112 THR A C 1
ATOM 867 O O . THR A 1 112 ? -7.326 10.221 7.367 1.00 89.19 112 THR A O 1
ATOM 870 N N . ALA A 1 113 ? -8.580 9.179 5.820 1.00 88.44 113 ALA A N 1
ATOM 871 C CA . ALA A 1 113 ? -8.742 10.350 4.961 1.00 88.44 113 ALA A CA 1
ATOM 872 C C . ALA A 1 113 ? -9.505 11.488 5.662 1.00 88.44 113 ALA A C 1
ATOM 874 O O . ALA A 1 113 ? -9.092 12.642 5.585 1.00 88.44 113 ALA A O 1
ATOM 875 N N . LEU A 1 114 ? -10.571 11.164 6.404 1.00 87.25 114 LEU A N 1
ATOM 876 C CA . LEU A 1 114 ? -11.361 12.151 7.152 1.00 87.25 114 LEU A CA 1
ATOM 877 C C . LEU A 1 114 ? -10.557 12.840 8.263 1.00 87.25 114 LEU A C 1
ATOM 879 O O . LEU A 1 114 ? -10.712 14.043 8.485 1.00 87.25 114 LEU A O 1
ATOM 883 N N . VAL A 1 115 ? -9.701 12.090 8.962 1.00 81.75 115 VAL A N 1
ATOM 884 C CA . VAL A 1 115 ? -8.807 12.654 9.985 1.00 81.75 115 VAL A CA 1
ATOM 885 C C . VAL A 1 115 ? -7.767 13.571 9.337 1.00 81.75 115 VAL A C 1
ATOM 887 O O . VAL A 1 115 ? -7.580 14.690 9.806 1.00 81.75 115 VAL A O 1
ATOM 890 N N . ALA A 1 116 ? -7.162 13.153 8.221 1.00 77.62 116 ALA A N 1
ATOM 891 C CA . ALA A 1 116 ? -6.162 13.953 7.512 1.00 77.62 116 ALA A CA 1
ATOM 892 C C . ALA A 1 116 ? -6.715 15.284 6.964 1.00 77.62 116 ALA A C 1
ATOM 894 O O . ALA A 1 116 ? -6.007 16.290 6.989 1.00 77.62 116 ALA A O 1
ATOM 895 N N . ASP A 1 117 ? -7.971 15.312 6.507 1.00 71.62 117 ASP A N 1
ATOM 896 C CA . ASP A 1 117 ? -8.645 16.547 6.077 1.00 71.62 117 ASP A CA 1
ATOM 897 C C . ASP A 1 117 ? -8.997 17.477 7.255 1.00 71.62 117 ASP A C 1
ATOM 899 O O . ASP A 1 117 ? -9.135 18.685 7.066 1.00 71.62 117 ASP A O 1
ATOM 903 N N . SER A 1 118 ? -9.148 16.933 8.468 1.00 64.81 118 SER A N 1
ATOM 904 C CA . SER A 1 118 ? -9.531 17.694 9.669 1.00 64.81 118 SER A CA 1
ATOM 905 C C . SER A 1 118 ? -8.345 18.357 10.383 1.00 64.81 118 SER A C 1
ATOM 907 O O . SER A 1 118 ? -8.555 19.289 11.157 1.00 64.81 118 SER A O 1
ATOM 909 N N . ASP A 1 119 ? -7.117 17.898 10.120 1.00 63.75 119 ASP A N 1
ATOM 910 C CA . ASP A 1 119 ? -5.869 18.440 10.681 1.00 63.75 119 ASP A CA 1
ATOM 911 C C . ASP A 1 119 ? -5.306 19.650 9.885 1.00 63.75 119 ASP A C 1
ATOM 913 O O . ASP A 1 119 ? -4.170 20.072 10.129 1.00 63.75 119 ASP A O 1
ATOM 917 N N . GLN A 1 120 ? -6.081 20.227 8.948 1.00 46.03 120 GLN A N 1
ATOM 918 C CA . GLN A 1 120 ? -5.728 21.438 8.177 1.00 46.03 120 GLN A CA 1
ATOM 919 C C . GLN A 1 120 ? -6.327 22.743 8.716 1.00 46.03 120 GLN A C 1
ATOM 921 O O . GLN A 1 120 ? -7.504 22.757 9.141 1.00 46.03 120 GLN A O 1
#

Foldseek 3Di:
DDDPCVVVVHDPLVCLVCVVVVPPDDPVVNVVSVLVNVLVVVLVVVLVVCFLQLLVSLVSCCVSVCVLVVLVPDPDPVSVVVNVVSVVLSVVSVVQSVPDDVHGNVVSVVVVVVVVVVVD

Sequence (120 aa):
RPSYADAHGTTFFEAIEHMEQIEGMPTRTTKPLSAFRDMMHELAAFAKDHDTKPSEVVAEVLAKSGILEELQRSEDPQDASRVDNLSQLQSVAAEFEQNTPDATLAGFLETTALVADSDQ

pLDDT: mean 89.31, std 10.01, range [46.03, 98.31]